Protein AF-A0A6M0STA3-F1 (afdb_monomer_lite)

Secondary structure (DSSP, 8-state):
-PPPP--TT-GGGGG--S--SEEEEEE--SBS--EEEEEEETTEEEBTTB-EETTEEEEE--S-BSSTT--EEEEE---TT-EEEEEEEESS----SSPEEEEEEEE-TTS-EEEEEEEEEPPPS-TTEEEEEEEEETTT--EEE----EEE-

Radius of gyration: 14.34 Å; chains: 1; bounding box: 33×35×40 Å

pLDDT: mean 85.61, std 14.3, range [44.31, 97.94]

Foldseek 3Di:
DDFAFPDVPPVRLVVQPADAQKKKKKWAAADQWFKWKWKDWPPDIDTPVRQDDDQKGFRFGDNHPNDRGGITMIGGDDPAPIKIWIKMFRQQLDDGPFFMKMWMWGQDPVRDIDTPDIDGHDYGSPRQWIWTAWIANSVPRDIGGDPGPTDRD

Structure (mmCIF, N/CA/C/O backbone):
data_AF-A0A6M0STA3-F1
#
_entry.id   AF-A0A6M0STA3-F1
#
loop_
_atom_site.group_PDB
_atom_site.id
_atom_site.type_symbol
_atom_site.label_atom_id
_atom_site.label_alt_id
_atom_site.label_comp_id
_atom_site.label_asym_id
_atom_site.label_entity_id
_atom_site.label_seq_id
_atom_site.pdbx_PDB_ins_code
_atom_site.Cartn_x
_atom_site.Cartn_y
_atom_site.Cartn_z
_atom_site.occupancy
_atom_site.B_iso_or_equiv
_atom_site.auth_seq_id
_atom_site.auth_comp_id
_atom_site.auth_asym_id
_atom_site.auth_atom_id
_atom_site.pdbx_PDB_model_num
ATOM 1 N N . PRO A 1 1 ? -0.100 18.932 -2.223 1.00 50.59 1 PRO A N 1
ATOM 2 C CA . PRO A 1 1 ? 0.768 19.056 -1.025 1.00 50.59 1 PRO A CA 1
ATOM 3 C C . PRO A 1 1 ? 2.156 18.528 -1.378 1.00 50.59 1 PRO A C 1
ATOM 5 O O . PRO A 1 1 ? 2.206 17.575 -2.146 1.00 50.59 1 PRO A O 1
ATOM 8 N N . GLN A 1 2 ? 3.239 19.140 -0.894 1.00 44.31 2 GLN A N 1
ATOM 9 C CA . GLN A 1 2 ? 4.580 18.587 -1.111 1.00 44.31 2 GLN A CA 1
ATOM 10 C C . GLN A 1 2 ? 4.695 17.232 -0.384 1.00 44.31 2 GLN A C 1
ATOM 12 O O . GLN A 1 2 ? 4.128 17.121 0.706 1.00 44.31 2 GLN A O 1
ATOM 17 N N . PRO A 1 3 ? 5.339 16.213 -0.976 1.00 49.06 3 PRO A N 1
ATOM 18 C CA . PRO A 1 3 ? 5.607 14.959 -0.295 1.00 49.06 3 PRO A CA 1
ATOM 19 C C . PRO A 1 3 ? 6.424 15.155 0.986 1.00 49.06 3 PRO A C 1
ATOM 21 O O . PRO A 1 3 ? 7.334 15.989 1.017 1.00 49.06 3 PRO A O 1
ATOM 24 N N . PRO A 1 4 ? 6.141 14.364 2.021 1.00 50.78 4 PRO A N 1
ATOM 25 C CA . PRO A 1 4 ? 7.087 14.097 3.098 1.00 50.78 4 PRO A CA 1
ATOM 26 C C . PRO A 1 4 ? 8.304 13.344 2.559 1.00 50.78 4 PRO A C 1
ATOM 28 O O . PRO A 1 4 ? 8.100 12.356 1.860 1.00 50.78 4 PRO A O 1
ATOM 31 N N . PRO A 1 5 ? 9.542 13.707 2.931 1.00 53.38 5 PRO A N 1
ATOM 32 C CA . PRO A 1 5 ? 10.673 12.852 2.634 1.00 53.38 5 PRO A CA 1
ATOM 33 C C . PRO A 1 5 ? 10.524 11.496 3.346 1.00 53.38 5 PRO A C 1
ATOM 35 O O . PRO A 1 5 ? 10.117 11.448 4.510 1.00 53.38 5 PRO A O 1
ATOM 38 N N . VAL A 1 6 ? 10.883 10.396 2.679 1.00 53.25 6 VAL A N 1
ATOM 39 C CA . VAL A 1 6 ? 11.036 9.079 3.321 1.00 53.25 6 VAL A CA 1
ATOM 40 C C . VAL A 1 6 ? 12.319 9.123 4.146 1.00 53.25 6 VAL A C 1
ATOM 42 O O . VAL A 1 6 ? 13.380 8.697 3.699 1.00 53.25 6 VAL A O 1
ATOM 45 N N . SER A 1 7 ? 12.244 9.713 5.337 1.00 49.94 7 SER A N 1
ATOM 46 C CA . SER A 1 7 ? 13.127 9.294 6.418 1.00 49.94 7 SER A CA 1
ATOM 47 C C . SER A 1 7 ? 12.516 8.059 7.080 1.00 49.94 7 SER A C 1
ATOM 49 O O . SER A 1 7 ? 11.300 7.839 7.018 1.00 49.94 7 SER A O 1
ATOM 51 N N . ASP A 1 8 ? 13.353 7.265 7.743 1.00 52.53 8 ASP A N 1
ATOM 52 C CA . ASP A 1 8 ? 12.929 6.143 8.591 1.00 52.53 8 ASP A CA 1
ATOM 53 C C . ASP A 1 8 ? 11.969 6.573 9.725 1.00 52.53 8 ASP A C 1
ATOM 55 O O . ASP A 1 8 ? 11.431 5.729 10.439 1.00 52.53 8 ASP A O 1
ATOM 59 N N . ASP A 1 9 ? 11.709 7.877 9.866 1.00 52.94 9 ASP A N 1
ATOM 60 C CA . ASP A 1 9 ? 10.962 8.484 10.964 1.00 52.94 9 ASP A CA 1
ATOM 61 C C . ASP A 1 9 ? 9.481 8.696 10.659 1.00 52.94 9 ASP A C 1
ATOM 63 O O . ASP A 1 9 ? 8.798 9.384 11.419 1.00 52.94 9 ASP A O 1
ATOM 67 N N . GLU A 1 10 ? 8.949 8.099 9.582 1.00 64.31 10 GLU A N 1
ATOM 68 C CA . GLU A 1 10 ? 7.492 7.934 9.466 1.00 64.31 10 GLU A CA 1
ATOM 69 C C . GLU A 1 10 ? 6.757 9.308 9.289 1.00 64.31 10 GLU A C 1
ATOM 71 O O . GLU A 1 10 ? 5.532 9.408 9.295 1.00 64.31 10 GLU A O 1
ATOM 76 N N . TYR A 1 11 ? 7.513 10.387 9.022 1.00 66.75 11 TYR A N 1
ATOM 77 C CA . TYR A 1 11 ? 7.080 11.797 8.936 1.00 66.75 11 TYR A CA 1
ATOM 78 C C . TYR A 1 11 ? 5.880 12.046 8.007 1.00 66.75 11 TYR A C 1
ATOM 80 O O . TYR A 1 11 ? 5.107 12.989 8.180 1.00 66.75 11 TYR A O 1
ATOM 88 N N . TRP A 1 12 ? 5.685 11.165 7.029 1.00 71.50 12 TRP A N 1
ATOM 89 C CA . TRP A 1 12 ? 4.581 11.229 6.084 1.00 71.50 12 TRP A CA 1
ATOM 90 C C . TRP A 1 12 ? 3.192 11.130 6.702 1.00 71.50 12 TRP A C 1
ATOM 92 O O . TRP A 1 12 ? 2.222 11.622 6.125 1.00 71.50 12 TRP A O 1
ATOM 102 N N . MET A 1 13 ? 3.081 10.554 7.891 1.00 74.19 13 MET A N 1
ATOM 103 C CA . MET A 1 13 ? 1.797 10.358 8.554 1.00 74.19 13 MET A CA 1
ATOM 104 C C . MET A 1 13 ? 1.157 11.638 9.047 1.00 74.19 13 MET A C 1
ATOM 106 O O . MET A 1 13 ? -0.050 11.809 8.884 1.00 74.19 13 MET A O 1
ATOM 110 N N . ASP A 1 14 ? 1.958 12.546 9.604 1.00 75.06 14 ASP A N 1
ATOM 111 C CA . ASP A 1 14 ? 1.480 13.856 10.052 1.00 75.06 14 ASP A CA 1
ATOM 112 C C . ASP A 1 14 ? 0.989 14.697 8.862 1.00 75.06 14 ASP A C 1
ATOM 114 O O . ASP A 1 14 ? 0.250 15.670 9.020 1.00 75.06 14 ASP A O 1
ATOM 118 N N . MET A 1 15 ? 1.368 14.295 7.645 1.00 78.00 15 MET A N 1
ATOM 119 C CA . MET A 1 15 ? 0.948 14.924 6.402 1.00 78.00 15 MET A CA 1
ATOM 120 C C . MET A 1 15 ? -0.314 14.295 5.792 1.00 78.00 15 MET A C 1
ATOM 122 O O . MET A 1 15 ? -0.907 14.919 4.904 1.00 78.00 15 MET A O 1
ATOM 126 N N . ILE A 1 16 ? -0.763 13.113 6.250 1.00 85.69 16 ILE A N 1
ATOM 127 C CA . ILE A 1 16 ? -2.031 12.514 5.802 1.00 85.69 16 ILE A CA 1
ATOM 128 C C . ILE A 1 16 ? -3.175 13.337 6.389 1.00 85.69 16 ILE A C 1
ATOM 130 O O . ILE A 1 16 ? -3.476 13.272 7.579 1.00 85.69 16 ILE A O 1
ATOM 134 N N . LYS A 1 17 ? -3.837 14.120 5.534 1.00 87.56 17 LYS A N 1
ATOM 135 C CA . LYS A 1 17 ? -4.959 14.978 5.943 1.00 87.56 17 LYS A CA 1
ATOM 136 C C . LYS A 1 17 ? -6.288 14.236 6.025 1.00 87.56 17 LYS A C 1
ATOM 138 O O . LYS A 1 17 ? -7.187 14.694 6.727 1.00 87.56 17 LYS A O 1
ATOM 143 N N . ASN A 1 18 ? -6.434 13.147 5.273 1.00 91.31 18 ASN A N 1
ATOM 144 C CA . ASN A 1 18 ? -7.657 12.358 5.289 1.00 91.31 18 ASN A CA 1
ATOM 145 C C . ASN A 1 18 ? -7.719 11.497 6.562 1.00 91.31 18 ASN A C 1
ATOM 147 O O . ASN A 1 18 ? -6.678 11.031 7.031 1.00 91.31 18 ASN A O 1
ATOM 151 N N . PRO A 1 19 ? -8.915 11.268 7.131 1.00 90.88 19 PRO A N 1
ATOM 152 C CA . PRO A 1 19 ? -9.098 10.305 8.212 1.00 90.88 19 PRO A CA 1
ATOM 153 C C . PRO A 1 19 ? -8.575 8.923 7.818 1.00 90.88 19 PRO A C 1
ATOM 155 O O . PRO A 1 19 ? -8.617 8.557 6.638 1.00 90.88 19 PRO A O 1
ATOM 158 N N . TRP A 1 20 ? -8.067 8.176 8.800 1.00 92.81 20 TRP A N 1
ATOM 159 C CA . TRP A 1 20 ? -7.610 6.810 8.582 1.00 92.81 20 TRP A CA 1
ATOM 160 C C . TRP A 1 20 ? -7.440 6.015 9.877 1.00 92.81 20 TRP A C 1
ATOM 162 O O . TRP A 1 20 ? -6.894 6.524 10.861 1.00 92.81 20 TRP A O 1
ATOM 172 N N . ASP A 1 21 ? -7.821 4.742 9.802 1.00 90.81 21 ASP A N 1
ATOM 173 C CA . ASP A 1 21 ? -7.503 3.683 10.766 1.00 90.81 21 ASP A CA 1
ATOM 174 C C . ASP A 1 21 ? -6.432 2.733 10.214 1.00 90.81 21 ASP A C 1
ATOM 176 O O . ASP A 1 21 ? -5.624 2.183 10.965 1.00 90.81 21 ASP A O 1
ATOM 180 N N . LEU A 1 22 ? -6.402 2.579 8.886 1.00 94.75 22 LEU A N 1
ATOM 181 C CA . LEU A 1 22 ? -5.456 1.769 8.127 1.00 94.75 22 LEU A CA 1
ATOM 182 C C . LEU A 1 22 ? -4.816 2.622 7.027 1.00 94.75 22 LEU A C 1
ATOM 184 O O . LEU A 1 22 ? -5.490 3.421 6.377 1.00 94.75 22 LEU A O 1
ATOM 188 N N . THR A 1 23 ? -3.524 2.441 6.784 1.00 95.25 23 THR A N 1
ATOM 189 C CA . THR A 1 23 ? -2.842 3.055 5.645 1.00 95.25 23 THR A CA 1
ATOM 190 C C . THR A 1 23 ? -1.846 2.090 5.019 1.00 95.25 23 THR A C 1
ATOM 192 O O . THR A 1 23 ? -1.246 1.252 5.699 1.00 95.25 23 THR A O 1
ATOM 195 N N . VAL A 1 24 ? -1.694 2.202 3.707 1.00 95.62 24 VAL A N 1
ATOM 196 C CA . VAL A 1 24 ? -0.787 1.407 2.887 1.00 95.62 24 VAL A CA 1
ATOM 197 C C . VAL A 1 24 ? 0.148 2.361 2.175 1.00 95.62 24 VAL A C 1
ATOM 199 O O . VAL A 1 24 ? -0.302 3.284 1.503 1.00 95.62 24 VAL A O 1
ATOM 202 N N . VAL A 1 25 ? 1.441 2.124 2.343 1.00 93.38 25 VAL A N 1
ATOM 203 C CA . VAL A 1 25 ? 2.525 2.942 1.810 1.00 93.38 25 VAL A CA 1
ATOM 204 C C . VAL A 1 25 ? 3.294 2.110 0.806 1.00 93.38 25 VAL A C 1
ATOM 206 O O . VAL A 1 25 ? 3.748 1.011 1.127 1.00 93.38 25 VAL A O 1
ATOM 209 N N . VAL A 1 26 ? 3.444 2.642 -0.397 1.00 92.62 26 VAL A N 1
ATOM 210 C CA . VAL A 1 26 ? 4.172 2.022 -1.497 1.00 92.62 26 VAL A CA 1
ATOM 211 C C . VAL A 1 26 ? 5.360 2.893 -1.848 1.00 92.62 26 VAL A C 1
ATOM 213 O O . VAL A 1 26 ? 5.216 4.100 -2.022 1.00 92.62 26 VAL A O 1
ATOM 216 N N . ASN A 1 27 ? 6.534 2.278 -1.947 1.00 90.94 27 ASN A N 1
ATOM 217 C CA . ASN A 1 27 ? 7.748 2.965 -2.362 1.00 90.94 27 ASN A CA 1
ATOM 218 C C . ASN A 1 27 ? 8.596 2.066 -3.266 1.00 90.94 27 ASN A C 1
ATOM 220 O O . ASN A 1 27 ? 8.589 0.843 -3.113 1.00 90.94 27 ASN A O 1
ATOM 224 N N . TRP A 1 28 ? 9.331 2.663 -4.196 1.00 90.06 28 TRP A N 1
ATOM 225 C CA . TRP A 1 28 ? 10.187 1.952 -5.145 1.00 90.06 28 TRP A CA 1
ATOM 226 C C . TRP A 1 28 ? 11.475 2.732 -5.405 1.00 90.06 28 TRP A C 1
ATOM 228 O O . TRP A 1 28 ? 11.676 3.805 -4.839 1.00 90.06 28 TRP A O 1
ATOM 238 N N . GLU A 1 29 ? 12.384 2.137 -6.179 1.00 86.50 29 GLU A N 1
ATOM 239 C CA . GLU A 1 29 ? 13.654 2.769 -6.533 1.00 86.50 29 GLU A CA 1
ATOM 240 C C . GLU A 1 29 ? 13.453 4.000 -7.431 1.00 86.50 29 GLU A C 1
ATOM 242 O O . GLU A 1 29 ? 12.504 4.078 -8.216 1.00 86.50 29 GLU A O 1
ATOM 247 N N . THR A 1 30 ? 14.406 4.929 -7.374 1.00 86.38 30 THR A N 1
ATOM 248 C CA . THR A 1 30 ? 14.424 6.095 -8.249 1.00 86.38 30 THR A CA 1
ATOM 249 C C . THR A 1 30 ? 14.559 5.682 -9.702 1.00 86.38 30 THR A C 1
ATOM 251 O O . THR A 1 30 ? 15.360 4.822 -10.071 1.00 86.38 30 THR A O 1
ATOM 254 N N . GLY A 1 31 ? 13.819 6.354 -10.573 1.00 84.56 31 GLY A N 1
ATOM 255 C CA . GLY A 1 31 ? 13.892 6.073 -11.994 1.00 84.56 31 GLY A CA 1
ATOM 256 C C . GLY A 1 31 ? 12.662 6.540 -12.740 1.00 84.56 31 GLY A C 1
ATOM 257 O O . GLY A 1 31 ? 11.863 7.341 -12.260 1.00 84.56 31 GLY A O 1
ATOM 258 N N . SER A 1 32 ? 12.513 6.027 -13.958 1.00 85.38 32 SER A N 1
ATOM 259 C CA . SER A 1 32 ? 11.377 6.370 -14.806 1.00 85.38 32 SER A CA 1
ATOM 260 C C . SER A 1 32 ? 10.140 5.519 -14.535 1.00 85.38 32 SER A C 1
ATOM 262 O O . SER A 1 32 ? 9.154 5.716 -15.230 1.00 85.38 32 SER A O 1
ATOM 264 N N . ALA A 1 33 ? 10.187 4.544 -13.623 1.00 89.06 33 ALA A N 1
ATOM 265 C CA . ALA A 1 33 ? 9.044 3.686 -13.327 1.00 89.06 33 ALA A CA 1
ATOM 266 C C . ALA A 1 33 ? 7.932 4.461 -12.606 1.00 89.06 33 ALA A C 1
ATOM 268 O O . ALA A 1 33 ? 8.202 5.247 -11.696 1.00 89.06 33 ALA A O 1
ATOM 269 N N . ASP A 1 34 ? 6.700 4.200 -13.031 1.00 90.25 34 ASP A N 1
ATOM 270 C CA . ASP A 1 34 ? 5.465 4.760 -12.485 1.00 90.25 34 ASP A CA 1
ATOM 271 C C . ASP A 1 34 ? 4.662 3.610 -11.870 1.00 90.25 34 ASP A C 1
ATOM 273 O O . ASP A 1 34 ? 4.169 2.740 -12.597 1.00 90.25 34 ASP A O 1
ATOM 277 N N . VAL A 1 35 ? 4.651 3.517 -10.539 1.00 91.69 35 VAL A N 1
ATOM 278 C CA . VAL A 1 35 ? 4.021 2.408 -9.815 1.00 91.69 35 VAL A CA 1
ATOM 279 C C . VAL A 1 35 ? 2.741 2.897 -9.158 1.00 91.69 35 VAL A C 1
ATOM 281 O O . VAL A 1 35 ? 2.795 3.586 -8.148 1.00 91.69 35 VAL A O 1
ATOM 284 N N . ASP A 1 36 ? 1.607 2.432 -9.678 1.00 92.81 36 ASP A N 1
ATOM 285 C CA . ASP A 1 36 ? 0.287 2.761 -9.151 1.00 92.81 36 ASP A CA 1
ATOM 286 C C . ASP A 1 36 ? -0.107 1.827 -7.998 1.00 92.81 36 ASP A C 1
ATOM 288 O O . ASP A 1 36 ? -0.119 0.590 -8.136 1.00 92.81 36 ASP A O 1
ATOM 292 N N . LEU A 1 37 ? -0.566 2.421 -6.897 1.00 95.62 37 LEU A N 1
ATOM 293 C CA . LEU A 1 37 ? -1.277 1.758 -5.809 1.00 95.62 37 LEU A CA 1
ATOM 294 C C . LEU A 1 37 ? -2.794 1.745 -6.054 1.00 95.62 37 LEU A C 1
ATOM 296 O O . LEU A 1 37 ? -3.462 2.777 -6.148 1.00 95.62 37 LEU A O 1
ATOM 300 N N . HIS A 1 38 ? -3.369 0.542 -6.079 1.00 96.56 38 HIS A N 1
ATOM 301 C CA . HIS A 1 38 ? -4.807 0.323 -6.196 1.00 96.56 38 HIS A CA 1
ATOM 302 C C . HIS A 1 38 ? -5.377 -0.278 -4.908 1.00 96.56 38 HIS A C 1
ATOM 304 O O . HIS A 1 38 ? -4.854 -1.267 -4.388 1.00 96.56 38 HIS A O 1
ATOM 310 N N . GLY A 1 39 ? -6.501 0.271 -4.444 1.00 97.38 39 GLY A N 1
ATOM 311 C CA . GLY A 1 39 ? -7.277 -0.280 -3.331 1.00 97.38 39 GLY A CA 1
ATOM 312 C C . GLY A 1 39 ? -8.700 -0.627 -3.746 1.00 97.38 39 GLY A C 1
ATOM 313 O O . GLY A 1 39 ? -9.361 0.173 -4.413 1.00 97.38 39 GLY A O 1
ATOM 314 N N . PHE A 1 40 ? -9.176 -1.803 -3.338 1.00 97.44 40 PHE A N 1
ATOM 315 C CA . PHE A 1 40 ? -10.531 -2.275 -3.616 1.00 97.44 40 PHE A CA 1
ATOM 316 C C . PHE A 1 40 ? -11.264 -2.666 -2.333 1.00 97.44 40 PHE A C 1
ATOM 318 O O . PHE A 1 40 ? -10.726 -3.384 -1.497 1.00 97.44 40 PHE A O 1
ATOM 325 N N . ILE A 1 41 ? -12.519 -2.237 -2.200 1.00 97.19 41 ILE A N 1
ATOM 326 C CA . ILE A 1 41 ? -13.458 -2.719 -1.177 1.00 97.19 41 ILE A CA 1
ATOM 327 C C . ILE A 1 41 ? -14.781 -3.034 -1.881 1.00 97.19 41 ILE A C 1
ATOM 329 O O . ILE A 1 41 ? -15.566 -2.126 -2.189 1.00 97.19 41 ILE A O 1
ATOM 333 N N . GLY A 1 42 ? -15.040 -4.319 -2.142 1.00 93.75 42 GLY A N 1
ATOM 334 C CA . GLY A 1 42 ? -16.128 -4.741 -3.034 1.00 93.75 42 GLY A CA 1
ATOM 335 C C . GLY A 1 42 ? -15.983 -4.080 -4.411 1.00 93.75 42 GLY A C 1
ATOM 336 O O . GLY A 1 42 ? -14.887 -4.035 -4.956 1.00 93.75 42 GLY A O 1
ATOM 337 N N . ASP A 1 43 ? -17.058 -3.478 -4.924 1.00 93.56 43 ASP A N 1
ATOM 338 C CA . ASP A 1 43 ? -17.048 -2.774 -6.223 1.00 93.56 43 ASP A CA 1
ATOM 339 C C . ASP A 1 43 ? -16.406 -1.373 -6.178 1.00 93.56 43 ASP A C 1
ATOM 341 O O . ASP A 1 43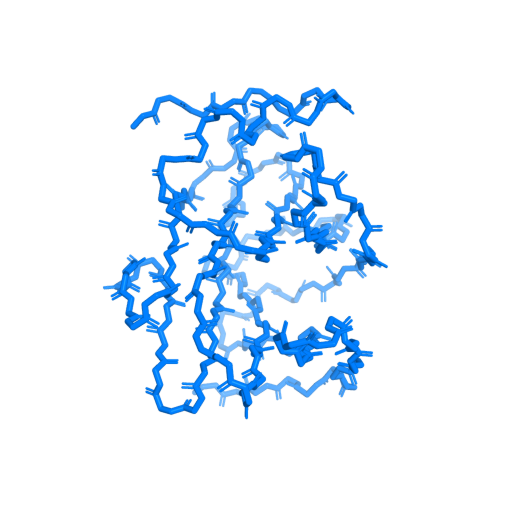 ? -16.384 -0.653 -7.176 1.00 93.56 43 ASP A O 1
ATOM 345 N N . ASN A 1 44 ? -15.933 -0.926 -5.012 1.00 95.81 44 ASN A N 1
ATOM 346 C CA . ASN A 1 44 ? -15.321 0.394 -4.875 1.00 95.81 44 ASN A CA 1
ATOM 347 C C . ASN A 1 44 ? -13.831 0.281 -5.146 1.00 95.81 44 ASN A C 1
ATOM 349 O O . ASN A 1 44 ? -13.157 -0.529 -4.516 1.00 95.81 44 ASN A O 1
ATOM 353 N N . HIS A 1 45 ? -13.327 1.136 -6.027 1.00 96.31 45 HIS A N 1
ATOM 354 C CA . HIS A 1 45 ? -11.937 1.138 -6.456 1.00 96.31 45 HIS A CA 1
ATOM 355 C C . HIS A 1 45 ? -11.341 2.536 -6.307 1.00 96.31 45 HIS A C 1
ATOM 357 O O . HIS A 1 45 ? -11.945 3.515 -6.751 1.00 96.31 45 HIS A O 1
ATOM 363 N N . VAL A 1 46 ? -10.164 2.618 -5.689 1.00 96.38 46 VAL A N 1
ATOM 364 C CA . VAL A 1 46 ? -9.319 3.812 -5.656 1.00 96.38 46 VAL A CA 1
ATOM 365 C C . VAL A 1 46 ? -8.034 3.577 -6.453 1.00 96.38 46 VAL A C 1
ATOM 367 O O . VAL A 1 46 ? -7.409 2.524 -6.337 1.00 96.38 46 VAL A O 1
ATOM 370 N N . SER A 1 47 ? -7.671 4.558 -7.282 1.00 94.12 47 SER A N 1
ATOM 371 C CA . SER A 1 47 ? -6.441 4.624 -8.095 1.00 94.12 47 SER A CA 1
ATOM 372 C C . SER A 1 47 ? -6.134 6.076 -8.474 1.00 94.12 47 SER A C 1
ATOM 374 O O . SER A 1 47 ? -6.915 6.971 -8.137 1.00 94.12 47 SER A O 1
ATOM 376 N N . PHE A 1 48 ? -5.069 6.317 -9.247 1.00 89.94 48 PHE A N 1
ATOM 377 C CA . PHE A 1 48 ? -4.748 7.637 -9.808 1.00 89.94 48 PHE A CA 1
ATOM 378 C C . PHE A 1 48 ? -5.958 8.306 -10.500 1.00 89.94 48 PHE A C 1
ATOM 380 O O . PHE A 1 48 ? -6.179 9.512 -10.369 1.00 89.94 48 PHE A O 1
ATOM 387 N N . SER A 1 49 ? -6.790 7.511 -11.190 1.00 89.19 49 SER A N 1
ATOM 388 C CA . SER A 1 49 ? -7.968 7.980 -11.938 1.00 89.19 49 SER A CA 1
ATOM 389 C C . SER A 1 49 ? -9.206 8.232 -11.068 1.00 89.19 49 SER A C 1
ATOM 391 O O . SER A 1 49 ? -10.086 9.001 -11.452 1.00 89.19 49 SER A O 1
ATOM 393 N N . ASN A 1 50 ? -9.269 7.618 -9.884 1.00 93.94 50 ASN A N 1
ATOM 394 C CA . ASN A 1 50 ? -10.341 7.798 -8.911 1.00 93.94 50 ASN A CA 1
ATOM 395 C C . ASN A 1 50 ? -9.758 7.817 -7.496 1.00 93.94 50 ASN A C 1
ATOM 397 O O . ASN A 1 50 ? -9.682 6.789 -6.826 1.00 93.94 50 ASN A O 1
ATOM 401 N N . LYS A 1 51 ? -9.317 8.991 -7.043 1.00 94.12 51 LYS A N 1
ATOM 402 C CA . LYS A 1 51 ? -8.508 9.110 -5.819 1.00 94.12 51 LYS A CA 1
ATOM 403 C C . LYS A 1 51 ? -9.303 8.974 -4.521 1.00 94.12 51 LYS A C 1
ATOM 405 O O . LYS A 1 51 ? -8.700 8.855 -3.461 1.00 94.12 51 LYS A O 1
ATOM 410 N N . VAL A 1 52 ? -10.635 9.013 -4.569 1.00 95.94 52 VAL A N 1
ATOM 411 C CA . VAL A 1 52 ? -11.483 8.955 -3.371 1.00 95.94 52 VAL A CA 1
ATOM 412 C C . VAL A 1 52 ? -12.704 8.087 -3.632 1.00 95.94 52 VAL A C 1
ATOM 414 O O . VAL A 1 52 ? -13.445 8.319 -4.584 1.00 95.94 52 VAL A O 1
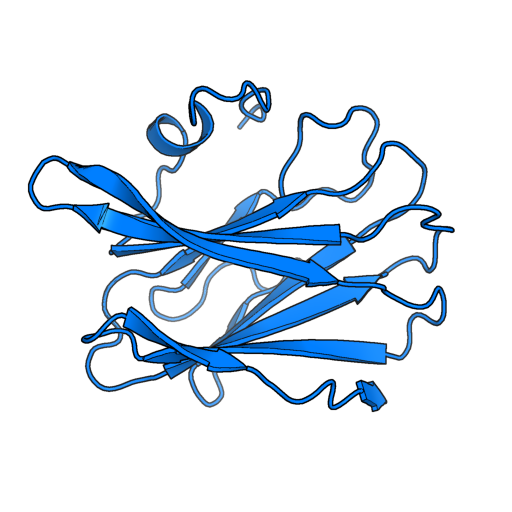ATOM 417 N N . SER A 1 53 ? -12.960 7.114 -2.758 1.00 95.75 53 SER A N 1
ATOM 418 C CA . SER A 1 53 ? -14.191 6.324 -2.809 1.00 95.75 53 SER A CA 1
ATOM 419 C C . SER A 1 53 ? -14.525 5.718 -1.453 1.00 95.75 53 SER A C 1
ATOM 421 O O . SER A 1 53 ? -13.735 4.962 -0.899 1.00 95.75 53 SER A O 1
ATOM 423 N N . LYS A 1 54 ? -15.714 6.039 -0.924 1.00 92.31 54 LYS A N 1
ATOM 424 C CA . LYS A 1 54 ? -16.303 5.454 0.298 1.00 92.31 54 LYS A CA 1
ATOM 425 C C . LYS A 1 54 ? -15.299 5.247 1.443 1.00 92.31 54 LYS A C 1
ATOM 427 O O . LYS A 1 54 ? -15.127 4.124 1.894 1.00 92.31 54 LYS A O 1
ATOM 432 N N . GLY A 1 55 ? -14.643 6.307 1.910 1.00 94.19 55 GLY A N 1
ATOM 433 C CA . GLY A 1 55 ? -13.697 6.222 3.032 1.00 94.19 55 GLY A CA 1
ATOM 434 C C . GLY A 1 55 ? -12.313 5.672 2.667 1.00 94.19 55 GLY A C 1
ATOM 435 O O . GLY A 1 55 ? -11.486 5.514 3.552 1.00 94.19 55 GLY A O 1
ATOM 436 N N . MET A 1 56 ? -12.041 5.401 1.388 1.00 97.19 56 MET A N 1
ATOM 437 C CA . MET A 1 56 ? -10.693 5.174 0.860 1.00 97.19 56 MET A CA 1
ATOM 438 C C . MET A 1 56 ? -10.180 6.438 0.166 1.00 97.19 56 MET A C 1
ATOM 440 O O . MET A 1 56 ? -10.925 7.077 -0.587 1.00 97.19 56 MET A O 1
ATOM 444 N N . TYR A 1 57 ? -8.903 6.754 0.374 1.00 96.38 57 TYR A N 1
ATOM 445 C CA . TYR A 1 57 ? -8.256 7.960 -0.136 1.00 96.38 57 TYR A CA 1
ATOM 446 C C . TYR A 1 57 ? -6.845 7.645 -0.640 1.00 96.38 57 TYR A C 1
ATOM 448 O O . TYR A 1 57 ? -5.994 7.229 0.141 1.00 96.38 57 TYR A O 1
ATOM 456 N N . LEU A 1 58 ? -6.568 7.894 -1.919 1.00 94.50 58 LEU A N 1
ATOM 457 C CA . LEU A 1 58 ? -5.206 7.955 -2.448 1.00 94.50 58 LEU A CA 1
ATOM 458 C C . LEU A 1 58 ? -4.656 9.355 -2.170 1.00 94.50 58 LEU A C 1
ATOM 460 O O . LEU A 1 58 ? -5.007 10.327 -2.842 1.00 94.50 58 LEU A O 1
ATOM 464 N N . ASN A 1 59 ? -3.856 9.467 -1.113 1.00 90.50 59 ASN A N 1
ATOM 465 C CA . ASN A 1 59 ? -3.366 10.740 -0.589 1.00 90.50 59 ASN A CA 1
ATOM 466 C C . ASN A 1 59 ? -2.282 11.351 -1.478 1.00 90.50 59 ASN A C 1
ATOM 468 O O . ASN A 1 59 ? -2.244 12.572 -1.650 1.00 90.50 59 ASN A O 1
ATOM 472 N N . TRP A 1 60 ? -1.436 10.497 -2.051 1.00 84.12 60 TRP A N 1
ATOM 473 C CA . TRP A 1 60 ? -0.401 10.873 -3.003 1.00 84.12 60 TRP A CA 1
ATOM 474 C C . TRP A 1 60 ? -0.255 9.803 -4.080 1.00 84.12 60 TRP A C 1
ATOM 476 O O . TRP A 1 60 ? -0.448 8.621 -3.805 1.00 84.12 60 TRP A O 1
ATOM 486 N N . ASP A 1 61 ? 0.055 10.278 -5.279 1.00 76.12 61 ASP A N 1
ATOM 487 C CA . ASP A 1 61 ? 0.133 9.557 -6.549 1.00 76.12 61 ASP A CA 1
ATOM 488 C C . ASP A 1 61 ? 1.247 10.241 -7.356 1.00 76.12 61 ASP A C 1
ATOM 490 O O . ASP A 1 61 ? 1.214 11.475 -7.498 1.00 76.12 61 ASP A O 1
ATOM 494 N N . TYR A 1 62 ? 2.259 9.480 -7.777 1.00 70.38 62 TYR A N 1
ATOM 495 C CA . TYR A 1 62 ? 3.503 10.015 -8.338 1.00 70.38 62 TYR A CA 1
ATOM 496 C C . TYR A 1 62 ? 3.847 9.387 -9.684 1.00 70.38 62 TYR A C 1
ATOM 498 O O . TYR A 1 62 ? 4.539 8.382 -9.759 1.00 70.38 62 TYR A O 1
ATOM 506 N N . THR A 1 63 ? 3.544 10.130 -10.750 1.00 64.81 63 THR A N 1
ATOM 507 C CA . THR A 1 63 ? 3.837 9.731 -12.140 1.00 64.81 63 THR A CA 1
ATOM 508 C C . THR A 1 63 ? 5.327 9.514 -12.468 1.00 64.81 63 THR A C 1
ATOM 510 O O . THR A 1 63 ? 5.652 8.974 -13.525 1.00 64.81 63 THR A O 1
ATOM 513 N N . GLN A 1 64 ? 6.249 10.014 -11.627 1.00 60.28 64 GLN A N 1
ATOM 514 C CA . GLN A 1 64 ? 7.707 9.870 -11.769 1.00 60.28 64 GLN A CA 1
ATOM 515 C C . GLN A 1 64 ? 8.394 9.937 -10.399 1.00 60.28 64 GLN A C 1
ATOM 517 O O . GLN A 1 64 ? 8.127 10.846 -9.607 1.00 60.28 64 GLN A O 1
ATOM 522 N N . HIS A 1 65 ? 9.335 9.023 -10.154 1.00 68.00 65 HIS A N 1
ATOM 523 C CA . HIS A 1 65 ? 10.085 8.924 -8.900 1.00 68.00 65 HIS A CA 1
ATOM 524 C C . HIS A 1 65 ? 11.495 9.504 -9.071 1.00 68.00 65 HIS A C 1
ATOM 526 O O . HIS A 1 65 ? 12.477 8.798 -9.304 1.00 68.00 65 HIS A O 1
ATOM 532 N N . ASN A 1 66 ? 11.586 10.838 -9.020 1.00 61.81 66 ASN A N 1
ATOM 533 C CA . ASN A 1 66 ? 12.860 11.561 -9.168 1.00 61.81 66 ASN A CA 1
ATOM 534 C C . ASN A 1 66 ? 13.808 11.341 -7.973 1.00 61.81 66 ASN A C 1
ATOM 536 O O . ASN A 1 66 ? 15.023 11.474 -8.114 1.00 61.81 66 ASN A O 1
ATOM 540 N N . ASP A 1 67 ? 13.251 11.004 -6.809 1.00 62.44 67 ASP A N 1
ATOM 541 C CA . ASP A 1 67 ? 13.960 10.556 -5.616 1.00 62.44 67 ASP A CA 1
ATOM 542 C C . ASP A 1 67 ? 13.105 9.540 -4.831 1.00 62.44 67 ASP A C 1
ATOM 544 O O . ASP A 1 67 ? 11.882 9.519 -4.978 1.00 62.44 67 ASP A O 1
ATOM 548 N N . ASN A 1 68 ? 13.745 8.728 -3.975 1.00 60.25 68 ASN A N 1
ATOM 549 C CA . ASN A 1 68 ? 13.114 7.654 -3.183 1.00 60.25 68 ASN A CA 1
ATOM 550 C C . ASN A 1 68 ? 12.179 8.178 -2.077 1.00 60.25 68 ASN A C 1
ATOM 552 O O . ASN A 1 68 ? 11.810 7.437 -1.161 1.00 60.25 68 ASN A O 1
ATOM 556 N N . THR A 1 69 ? 11.850 9.469 -2.100 1.00 66.19 69 THR A N 1
ATOM 557 C CA . THR A 1 69 ? 11.192 10.155 -0.998 1.00 66.19 69 THR A CA 1
ATOM 558 C C . THR A 1 69 ? 9.705 10.416 -1.248 1.00 66.19 69 THR A C 1
ATOM 560 O O . THR A 1 69 ? 9.054 11.033 -0.418 1.00 66.19 69 THR A O 1
ATOM 563 N N . ASN A 1 70 ? 9.138 9.891 -2.340 1.00 72.69 70 ASN A N 1
ATOM 564 C CA . ASN A 1 70 ? 7.768 10.178 -2.782 1.00 72.69 70 ASN A CA 1
ATOM 565 C C . ASN A 1 70 ? 6.868 8.926 -2.751 1.00 72.69 70 ASN A C 1
ATOM 567 O O . ASN A 1 70 ? 6.537 8.389 -3.806 1.00 72.69 70 ASN A O 1
ATOM 571 N N . PRO A 1 71 ? 6.482 8.400 -1.579 1.00 83.56 71 PRO A N 1
ATOM 572 C CA . PRO A 1 71 ? 5.688 7.182 -1.528 1.00 83.56 71 PRO A CA 1
ATOM 573 C C . PRO A 1 71 ? 4.249 7.439 -1.986 1.00 83.56 71 PRO A C 1
ATOM 575 O O . PRO A 1 71 ? 3.661 8.474 -1.657 1.00 83.56 71 PRO A O 1
ATOM 578 N N . GLU A 1 72 ? 3.635 6.466 -2.653 1.00 89.94 72 GLU A N 1
ATOM 579 C CA . GLU A 1 72 ? 2.180 6.457 -2.808 1.00 89.94 72 GLU A CA 1
ATOM 580 C C . GLU A 1 72 ? 1.526 5.949 -1.536 1.00 89.94 72 GLU A C 1
ATOM 582 O O . GLU A 1 72 ? 1.971 4.968 -0.937 1.00 89.94 72 GLU A O 1
ATOM 587 N N . ILE A 1 73 ? 0.469 6.633 -1.096 1.00 92.75 73 ILE A N 1
ATOM 588 C CA . ILE A 1 73 ? -0.173 6.307 0.176 1.00 92.75 73 ILE A CA 1
ATOM 589 C C . ILE A 1 73 ? -1.678 6.266 0.007 1.00 92.75 73 ILE A C 1
ATOM 591 O O . ILE A 1 73 ? -2.319 7.285 -0.265 1.00 92.75 73 ILE A O 1
ATOM 595 N N . LEU A 1 74 ? -2.245 5.095 0.268 1.00 95.50 74 LEU A N 1
ATOM 596 C CA . LEU A 1 74 ? -3.679 4.887 0.355 1.00 95.50 74 LEU A CA 1
ATOM 597 C C . LEU A 1 74 ? -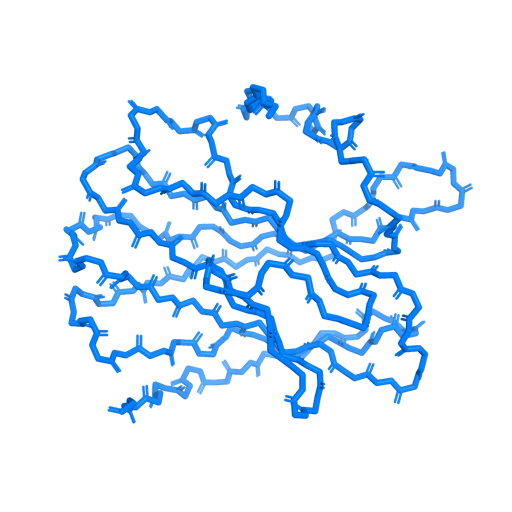4.077 4.769 1.818 1.00 95.50 74 LEU A C 1
ATOM 599 O O . LEU A 1 74 ? -3.580 3.900 2.527 1.00 95.50 74 LEU A O 1
ATOM 603 N N . SER A 1 75 ? -5.007 5.608 2.259 1.00 95.44 75 SER A N 1
ATOM 604 C CA . SER A 1 75 ? -5.555 5.552 3.608 1.00 95.44 75 SER A CA 1
ATOM 605 C C . SER A 1 75 ? -7.028 5.156 3.594 1.00 95.44 75 SER A C 1
ATOM 607 O O . SER A 1 75 ? -7.761 5.483 2.657 1.00 95.44 75 SER A O 1
ATOM 609 N N . VAL A 1 76 ? -7.456 4.428 4.624 1.00 96.25 76 VAL A N 1
ATOM 610 C CA . VAL A 1 76 ? -8.828 3.936 4.777 1.00 96.25 76 VAL A CA 1
ATOM 611 C C . VAL A 1 76 ? -9.356 4.263 6.165 1.00 96.25 76 VAL A C 1
ATOM 613 O O . VAL A 1 76 ? -8.690 4.011 7.169 1.00 96.25 76 VAL A O 1
ATOM 616 N N . ASP A 1 77 ? -10.570 4.798 6.190 1.00 94.31 77 ASP A N 1
ATOM 617 C CA . ASP A 1 77 ? -11.364 5.111 7.374 1.00 94.31 77 ASP A CA 1
ATOM 618 C C . ASP A 1 77 ? -12.751 4.461 7.266 1.00 94.31 77 ASP A C 1
ATOM 620 O O . ASP A 1 77 ? -13.350 4.393 6.180 1.00 94.31 77 ASP A O 1
ATOM 624 N N . GLY A 1 78 ? -13.267 3.959 8.389 1.00 90.94 78 GLY A N 1
ATOM 625 C CA . GLY A 1 78 ? -14.535 3.232 8.428 1.00 90.94 78 GLY A CA 1
ATOM 626 C C . GLY A 1 78 ? -14.490 1.918 7.639 1.00 90.94 78 GLY A C 1
ATOM 627 O O . GLY A 1 78 ? -13.507 1.198 7.681 1.00 90.94 78 GLY A O 1
ATOM 628 N N . ASN A 1 79 ? -15.562 1.582 6.908 1.00 92.56 79 ASN A N 1
ATOM 629 C CA . ASN A 1 79 ? -15.715 0.296 6.192 1.00 92.56 79 ASN A CA 1
ATOM 630 C C . ASN A 1 79 ? -15.652 -0.962 7.079 1.00 92.56 79 ASN A C 1
ATOM 632 O O . ASN A 1 79 ? -15.236 -2.025 6.621 1.00 92.56 79 ASN A O 1
ATOM 636 N N . HIS A 1 80 ? -16.155 -0.857 8.308 1.00 92.50 80 HIS A N 1
ATOM 637 C CA . HIS A 1 80 ? -16.297 -1.989 9.223 1.00 92.50 80 HIS A CA 1
ATOM 638 C C . HIS A 1 80 ? -16.976 -3.204 8.574 1.00 92.50 80 HIS A C 1
ATOM 640 O O . HIS A 1 80 ? -17.906 -3.067 7.770 1.00 92.50 80 HIS A O 1
ATOM 646 N N . GLY A 1 81 ? -16.501 -4.394 8.932 1.00 93.81 81 GLY A N 1
ATOM 647 C CA . GLY A 1 81 ? -16.956 -5.679 8.409 1.00 93.81 81 GLY A CA 1
ATOM 648 C C . GLY A 1 81 ? -16.564 -5.968 6.958 1.00 93.81 81 GLY A C 1
ATOM 649 O O . GLY A 1 81 ? -17.153 -6.863 6.352 1.00 93.81 81 GLY A O 1
ATOM 650 N N . LYS A 1 82 ? -15.629 -5.209 6.370 1.00 96.62 82 LYS A N 1
ATOM 651 C CA . LYS A 1 82 ? -15.152 -5.416 4.996 1.00 96.62 82 LYS A CA 1
ATOM 652 C C . LYS A 1 82 ? -13.644 -5.641 4.936 1.00 96.62 82 LYS A C 1
ATOM 654 O O . LYS A 1 82 ? -12.907 -5.285 5.856 1.00 96.62 82 LYS A O 1
ATOM 659 N N . SER A 1 83 ? -13.202 -6.138 3.785 1.00 97.31 83 SER A N 1
ATOM 660 C CA . SER A 1 83 ? -11.794 -6.348 3.462 1.00 97.31 83 SER A CA 1
ATOM 661 C C . SER A 1 83 ? -11.326 -5.340 2.411 1.00 97.31 83 SER A C 1
ATOM 663 O O . SER A 1 83 ? -12.001 -5.130 1.400 1.00 97.31 83 SER A O 1
ATOM 665 N N . LEU A 1 84 ? -10.159 -4.741 2.642 1.00 97.81 84 LEU A N 1
ATOM 666 C CA . LEU A 1 84 ? -9.417 -3.957 1.659 1.00 97.81 84 LEU A CA 1
ATOM 667 C C . LEU A 1 84 ? -8.483 -4.879 0.881 1.00 97.81 84 LEU A C 1
ATOM 669 O O . LEU A 1 84 ? -7.627 -5.532 1.469 1.00 97.81 84 LEU A O 1
ATOM 673 N N . GLU A 1 85 ? -8.608 -4.904 -0.436 1.00 97.50 85 GLU A N 1
ATOM 674 C CA . GLU A 1 85 ? -7.680 -5.589 -1.325 1.00 97.50 85 GLU A CA 1
ATOM 675 C C . GLU A 1 85 ? -6.686 -4.596 -1.930 1.00 97.50 85 GLU A C 1
ATOM 677 O O . GLU A 1 85 ? -7.079 -3.583 -2.511 1.00 97.50 85 GLU A O 1
ATOM 682 N N . ILE A 1 86 ? -5.396 -4.908 -1.803 1.00 97.56 86 ILE A N 1
ATOM 683 C CA . ILE A 1 86 ? -4.293 -4.096 -2.315 1.00 97.56 86 ILE A CA 1
ATOM 684 C C . ILE A 1 86 ? -3.710 -4.742 -3.557 1.00 97.56 86 ILE A C 1
ATOM 686 O O . ILE A 1 86 ? -3.310 -5.914 -3.549 1.00 97.56 86 ILE A O 1
ATOM 690 N N . ARG A 1 87 ? -3.613 -3.940 -4.617 1.00 95.69 87 ARG A N 1
ATOM 691 C CA . ARG A 1 87 ? -2.955 -4.325 -5.859 1.00 95.69 87 ARG A CA 1
ATOM 692 C C . ARG A 1 87 ? -1.985 -3.252 -6.335 1.00 95.69 87 ARG A C 1
ATOM 694 O O . ARG A 1 87 ? -2.178 -2.075 -6.047 1.00 95.69 87 ARG A O 1
ATOM 701 N N . LEU A 1 88 ? -0.978 -3.672 -7.091 1.00 94.62 88 LEU A N 1
ATOM 702 C CA . LEU A 1 88 ? 0.014 -2.788 -7.700 1.00 94.62 88 LEU A CA 1
ATOM 703 C C . LEU A 1 88 ? 0.051 -2.940 -9.212 1.00 94.62 88 LEU A C 1
ATOM 705 O O . LEU A 1 88 ? -0.167 -4.036 -9.741 1.00 94.62 88 LEU A O 1
ATOM 709 N N . ARG A 1 89 ? 0.417 -1.862 -9.897 1.00 92.19 89 ARG A N 1
ATOM 710 C CA . ARG A 1 89 ? 0.686 -1.869 -11.333 1.00 92.19 89 ARG A CA 1
ATOM 711 C C . ARG A 1 89 ? 1.929 -1.045 -11.634 1.00 92.19 89 ARG A C 1
ATOM 713 O O . ARG A 1 89 ? 2.063 0.058 -11.137 1.00 92.19 89 ARG A O 1
ATOM 720 N N . ASN A 1 90 ? 2.805 -1.557 -12.494 1.00 92.69 90 ASN A N 1
ATOM 721 C CA . ASN A 1 90 ? 3.816 -0.732 -13.151 1.00 92.69 90 ASN A CA 1
ATOM 722 C C . ASN A 1 90 ? 3.158 -0.081 -14.376 1.00 92.69 90 ASN A C 1
ATOM 724 O O . ASN A 1 90 ? 3.038 -0.707 -15.433 1.00 92.69 90 ASN A O 1
ATOM 728 N N . TYR A 1 91 ? 2.616 1.118 -14.187 1.00 90.31 91 TYR A N 1
ATOM 729 C CA . TYR A 1 91 ? 1.696 1.773 -15.109 1.00 90.31 91 TYR A CA 1
ATOM 730 C C . TYR A 1 91 ? 2.335 2.067 -16.463 1.00 90.31 91 TYR A C 1
ATOM 732 O O . TYR A 1 91 ? 1.750 1.773 -17.509 1.00 90.31 91 TYR A O 1
ATOM 740 N N . ASN A 1 92 ? 3.559 2.597 -16.446 1.00 91.31 92 ASN A N 1
ATOM 741 C CA . ASN A 1 92 ? 4.288 2.970 -17.653 1.00 91.31 92 ASN A CA 1
ATOM 742 C C . ASN A 1 92 ? 5.283 1.901 -18.138 1.00 91.31 92 ASN A C 1
ATOM 744 O O . ASN A 1 92 ? 5.892 2.071 -19.195 1.00 91.31 92 ASN A O 1
ATOM 748 N N . GLY A 1 93 ? 5.439 0.801 -17.393 1.00 90.38 93 GLY A N 1
ATOM 749 C CA . GLY A 1 93 ? 6.314 -0.310 -17.763 1.00 90.38 93 GLY A CA 1
ATOM 750 C C . GLY A 1 93 ? 7.800 0.024 -17.647 1.00 90.38 93 GLY A C 1
ATOM 751 O O . GLY A 1 93 ? 8.629 -0.622 -18.292 1.00 90.38 93 GLY A O 1
ATOM 752 N N . GLY A 1 94 ? 8.155 1.037 -16.853 1.00 91.06 94 GLY A N 1
ATOM 753 C CA . GLY A 1 94 ? 9.545 1.363 -16.560 1.00 91.06 94 GLY A CA 1
ATOM 754 C C . GLY A 1 94 ? 10.278 0.170 -15.945 1.00 91.06 94 GLY A C 1
ATOM 755 O O . GLY A 1 94 ? 9.682 -0.673 -15.275 1.00 91.06 94 GLY A O 1
ATOM 756 N N . VAL A 1 95 ? 11.582 0.063 -16.191 1.00 90.38 95 VAL A N 1
ATOM 757 C CA . VAL A 1 95 ? 12.377 -1.025 -15.609 1.00 90.38 95 VAL A CA 1
ATOM 758 C C . VAL A 1 95 ? 12.534 -0.781 -14.110 1.00 90.38 95 VAL A C 1
ATOM 760 O O . VAL A 1 95 ? 12.982 0.289 -13.712 1.00 90.38 95 VAL A O 1
ATOM 763 N N . LEU A 1 96 ? 12.185 -1.795 -13.318 1.00 90.25 96 LEU A N 1
ATOM 764 C CA . LEU A 1 96 ? 12.477 -1.895 -11.892 1.00 90.25 96 LEU A CA 1
ATOM 765 C C . LEU A 1 96 ? 13.511 -3.013 -11.707 1.00 90.25 96 LEU A C 1
ATOM 767 O O . LEU A 1 96 ? 13.267 -4.159 -12.098 1.00 90.25 96 LEU A O 1
ATOM 771 N N . ASN A 1 97 ? 14.676 -2.674 -11.172 1.00 90.94 97 ASN A N 1
ATOM 772 C CA . ASN A 1 97 ? 15.730 -3.605 -10.782 1.00 90.94 97 ASN A CA 1
ATOM 773 C C . ASN A 1 97 ? 15.486 -4.159 -9.373 1.00 90.94 97 ASN A C 1
ATOM 775 O O . ASN A 1 97 ? 15.801 -5.324 -9.111 1.00 90.94 97 ASN A O 1
ATOM 779 N N . ASP A 1 98 ? 14.886 -3.347 -8.503 1.00 90.94 98 ASP A N 1
ATOM 780 C CA . ASP A 1 98 ? 14.577 -3.679 -7.121 1.00 90.94 98 ASP A CA 1
ATOM 781 C C . ASP A 1 98 ? 13.072 -3.942 -6.916 1.00 90.94 98 ASP A C 1
ATOM 783 O O . ASP A 1 98 ? 12.218 -3.431 -7.649 1.00 90.94 98 ASP A O 1
ATOM 787 N N . PRO A 1 99 ? 12.694 -4.777 -5.930 1.00 91.56 99 PRO A N 1
ATOM 788 C CA . PRO A 1 99 ? 11.293 -4.952 -5.566 1.00 91.56 99 PRO A CA 1
ATOM 789 C C . PRO A 1 99 ? 10.665 -3.656 -5.036 1.00 91.56 99 PRO A C 1
ATOM 791 O O . PRO A 1 99 ? 11.298 -2.888 -4.317 1.00 91.56 99 PRO A O 1
ATOM 794 N N . VAL A 1 100 ? 9.371 -3.484 -5.297 1.00 91.56 100 VAL A N 1
ATOM 795 C CA . VAL A 1 100 ? 8.552 -2.428 -4.696 1.00 91.56 100 VAL A CA 1
ATOM 796 C C . VAL A 1 100 ? 8.245 -2.790 -3.242 1.00 91.56 100 VAL A C 1
ATOM 798 O O . VAL A 1 100 ? 7.754 -3.890 -2.965 1.00 91.56 100 VAL A O 1
ATOM 801 N N . SER A 1 101 ? 8.504 -1.868 -2.317 1.00 93.06 101 SER A N 1
ATOM 802 C CA . SER A 1 101 ? 8.149 -2.009 -0.903 1.00 93.06 101 SER A CA 1
ATOM 803 C C . SER A 1 101 ? 6.683 -1.640 -0.699 1.00 93.06 101 SER A C 1
ATOM 805 O O . SER A 1 101 ? 6.235 -0.581 -1.140 1.00 93.06 101 SER A O 1
ATOM 807 N N . VAL A 1 102 ? 5.937 -2.506 -0.012 1.00 94.81 102 VAL A N 1
ATOM 808 C CA . VAL A 1 102 ? 4.562 -2.238 0.429 1.00 94.81 102 VAL A CA 1
ATOM 809 C C . VAL A 1 102 ? 4.496 -2.419 1.932 1.00 94.81 102 VAL A C 1
ATOM 811 O O . VAL A 1 102 ? 4.687 -3.529 2.431 1.00 94.81 102 VAL A O 1
ATOM 814 N N . LYS A 1 103 ? 4.193 -1.347 2.657 1.00 94.75 103 LYS A N 1
ATOM 815 C CA . LYS A 1 103 ? 4.083 -1.348 4.116 1.00 94.75 103 LYS A CA 1
ATOM 816 C C . LYS A 1 103 ? 2.665 -1.009 4.539 1.00 94.75 103 LYS A C 1
ATOM 818 O O . LYS A 1 103 ? 2.067 -0.060 4.039 1.00 94.75 103 LYS A O 1
ATOM 823 N N . ILE A 1 104 ? 2.131 -1.793 5.467 1.00 96.00 104 ILE A N 1
ATOM 824 C CA . ILE A 1 104 ? 0.762 -1.665 5.966 1.00 96.00 104 ILE A CA 1
ATOM 825 C C . ILE A 1 104 ? 0.825 -1.267 7.430 1.00 96.00 104 ILE A C 1
ATOM 827 O O . ILE A 1 104 ? 1.466 -1.950 8.231 1.00 96.00 104 ILE A O 1
ATOM 831 N N . TYR A 1 105 ? 0.118 -0.202 7.786 1.00 95.25 105 TYR A N 1
ATOM 832 C CA . TYR A 1 105 ? 0.085 0.335 9.137 1.00 95.25 105 TYR A C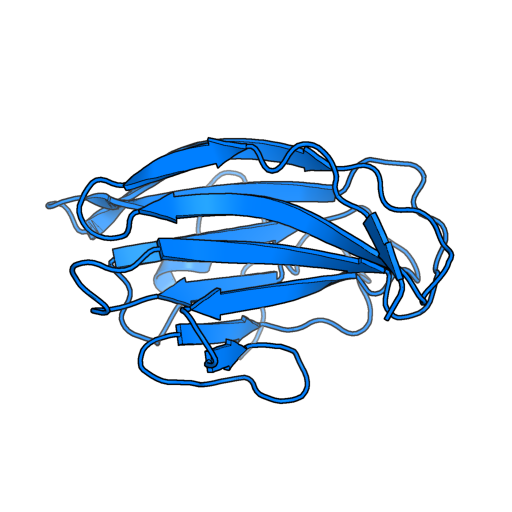A 1
ATOM 833 C C . TYR A 1 105 ? -1.348 0.503 9.612 1.00 95.25 105 TYR A C 1
ATOM 835 O O . TYR A 1 105 ? -2.206 0.929 8.840 1.00 95.25 105 TYR A O 1
ATOM 843 N N . ASN A 1 106 ? -1.591 0.258 10.897 1.00 93.81 106 ASN A N 1
ATOM 844 C CA . ASN A 1 106 ? -2.785 0.774 11.556 1.00 93.81 106 ASN A CA 1
ATOM 845 C C . ASN A 1 106 ? -2.456 1.946 12.476 1.00 93.81 106 ASN A C 1
ATOM 847 O O . ASN A 1 106 ? -1.315 2.116 12.912 1.00 93.81 106 ASN A O 1
ATOM 851 N N . LYS A 1 107 ? -3.480 2.728 12.805 1.00 88.31 107 LYS A N 1
ATOM 852 C CA . LYS A 1 107 ? -3.400 3.782 13.810 1.00 88.31 107 LYS A CA 1
ATOM 853 C C . LYS A 1 107 ? -3.663 3.195 15.195 1.00 88.31 107 LYS A C 1
ATOM 855 O O . LYS A 1 107 ? -4.703 2.598 15.455 1.00 88.31 107 LYS A O 1
ATOM 860 N N . THR A 1 108 ? -2.704 3.329 16.104 1.00 85.00 108 THR A N 1
ATOM 861 C CA . THR A 1 108 ? -2.860 2.883 17.496 1.00 85.00 108 THR A CA 1
ATOM 862 C C . THR A 1 108 ? -3.722 3.862 18.294 1.00 85.00 108 THR A C 1
ATOM 864 O O . THR A 1 108 ? -3.904 5.013 17.903 1.00 85.00 108 THR A O 1
ATOM 867 N N . ALA A 1 109 ? -4.166 3.455 19.488 1.00 84.44 109 ALA A N 1
ATOM 868 C CA . ALA A 1 109 ? -4.902 4.327 20.412 1.00 84.44 109 ALA A CA 1
ATOM 869 C C . ALA A 1 109 ? -4.139 5.613 20.802 1.00 84.44 109 ALA A C 1
ATOM 871 O O . ALA A 1 109 ? -4.748 6.596 21.209 1.00 84.44 109 ALA A O 1
ATOM 872 N N . THR A 1 110 ? -2.808 5.621 20.664 1.00 83.75 110 THR A N 1
ATOM 873 C CA . THR A 1 110 ? -1.970 6.811 20.900 1.00 83.75 110 THR A CA 1
ATOM 874 C C . THR A 1 110 ? -1.876 7.741 19.686 1.00 83.75 110 THR A C 1
ATOM 876 O O . THR A 1 110 ? -1.140 8.722 19.722 1.00 83.75 110 THR A O 1
ATOM 879 N N . GLY A 1 111 ? -2.570 7.419 18.591 1.00 79.50 111 GLY A N 1
ATOM 880 C CA . GLY A 1 111 ? -2.493 8.128 17.314 1.00 79.50 111 GLY A CA 1
ATOM 881 C C . GLY A 1 111 ? -1.251 7.797 16.483 1.00 79.50 111 GLY A C 1
ATOM 882 O O . GLY A 1 111 ? -1.203 8.173 15.316 1.00 79.50 111 GLY A O 1
ATOM 883 N N . LYS A 1 112 ? -0.278 7.072 17.053 1.00 83.62 112 LYS A N 1
ATOM 884 C CA . LYS A 1 112 ? 0.935 6.607 16.366 1.00 83.62 112 LYS A CA 1
ATOM 885 C C . LYS A 1 112 ? 0.633 5.419 15.462 1.00 83.62 112 LYS A C 1
ATOM 887 O O . LYS A 1 112 ? -0.228 4.614 15.836 1.00 83.62 112 LYS A O 1
ATOM 892 N N . PRO A 1 113 ? 1.336 5.250 14.339 1.00 87.31 113 PRO A N 1
ATOM 893 C CA . PRO A 1 113 ? 1.176 4.056 13.535 1.00 87.31 113 PRO A CA 1
ATOM 894 C C . PRO A 1 113 ? 1.754 2.845 14.257 1.00 87.31 113 PRO A C 1
ATOM 896 O O . PRO A 1 113 ? 2.563 2.944 15.184 1.00 87.31 113 PRO A O 1
ATOM 899 N N . LYS A 1 114 ? 1.400 1.677 13.757 1.00 91.38 114 LYS A N 1
ATOM 900 C CA . LYS A 1 114 ? 2.142 0.458 14.011 1.00 91.38 114 LYS A CA 1
ATOM 901 C C . LYS A 1 114 ? 2.235 -0.305 12.704 1.00 91.38 114 LYS A C 1
ATOM 903 O O . LYS A 1 114 ? 1.209 -0.609 12.098 1.00 91.38 114 LYS A O 1
ATOM 908 N N . LEU A 1 115 ? 3.461 -0.616 12.287 1.00 93.81 115 LEU A N 1
ATOM 909 C CA . LEU A 1 115 ? 3.694 -1.489 11.143 1.00 93.81 115 LEU A CA 1
ATOM 910 C C . LEU A 1 115 ? 3.091 -2.863 11.445 1.00 93.81 115 LEU A C 1
ATOM 912 O O . LEU A 1 115 ? 3.420 -3.500 12.448 1.00 93.81 115 LEU A O 1
ATOM 916 N N . LEU A 1 116 ? 2.193 -3.302 10.574 1.00 95.56 116 LEU A N 1
ATOM 917 C CA . LEU A 1 116 ? 1.543 -4.603 10.657 1.00 95.56 116 LEU A CA 1
ATOM 918 C C . LEU A 1 116 ? 2.266 -5.632 9.795 1.00 95.56 116 LEU A C 1
ATOM 920 O O . LEU A 1 116 ? 2.452 -6.775 10.212 1.00 95.56 116 LEU A O 1
ATOM 924 N N . LYS A 1 117 ? 2.661 -5.228 8.585 1.00 95.19 117 LYS A N 1
ATOM 925 C CA . LYS A 1 117 ? 3.273 -6.109 7.592 1.00 95.19 117 LYS A CA 1
ATOM 926 C C . LYS A 1 117 ? 4.026 -5.301 6.545 1.00 95.19 117 LYS A C 1
ATOM 928 O O . LYS A 1 117 ? 3.615 -4.198 6.190 1.00 95.19 117 LYS A O 1
ATOM 933 N N . GLU A 1 118 ? 5.091 -5.899 6.033 1.00 95.25 118 GLU A N 1
ATOM 934 C CA . GLU A 1 118 ? 5.856 -5.406 4.895 1.00 95.25 118 GLU A CA 1
ATOM 935 C C . GLU A 1 118 ? 5.973 -6.502 3.830 1.00 95.25 118 GLU A C 1
ATOM 937 O O . GLU A 1 118 ? 6.146 -7.683 4.155 1.00 95.25 118 GLU A O 1
ATOM 942 N N . TYR A 1 119 ? 5.882 -6.096 2.565 1.00 94.31 119 TYR A N 1
ATOM 943 C CA . TYR A 1 119 ? 6.106 -6.925 1.388 1.00 94.31 119 TYR A CA 1
ATOM 944 C C . TYR A 1 119 ? 7.180 -6.306 0.500 1.00 94.31 119 TYR A C 1
ATOM 946 O O . TYR A 1 119 ? 7.274 -5.088 0.383 1.00 94.31 119 TYR A O 1
ATOM 954 N N . ASN A 1 120 ? 7.917 -7.175 -0.190 1.00 93.12 120 ASN A N 1
ATOM 955 C CA . ASN A 1 120 ? 8.800 -6.815 -1.292 1.00 93.12 120 ASN A CA 1
ATOM 956 C C . ASN A 1 120 ? 8.258 -7.479 -2.560 1.00 93.12 120 ASN A C 1
ATOM 958 O O . ASN A 1 120 ? 8.351 -8.700 -2.714 1.00 93.12 120 ASN A O 1
ATOM 962 N N . VAL A 1 121 ? 7.642 -6.690 -3.437 1.00 92.19 121 VAL A N 1
ATOM 963 C CA . VAL A 1 121 ? 6.884 -7.179 -4.594 1.00 92.19 121 VAL A CA 1
ATOM 964 C C . VAL A 1 121 ? 7.674 -6.931 -5.873 1.00 92.19 121 VAL A C 1
ATOM 966 O O . VAL A 1 121 ? 7.986 -5.795 -6.217 1.00 92.19 121 VAL A O 1
ATOM 969 N N . LYS A 1 122 ? 7.983 -7.999 -6.613 1.00 91.56 122 LYS A N 1
ATOM 970 C CA . LYS A 1 122 ? 8.566 -7.877 -7.955 1.00 91.56 122 LYS A CA 1
ATOM 971 C C . LYS A 1 122 ? 7.453 -7.652 -8.972 1.00 91.56 122 LYS A C 1
ATOM 973 O O . LYS A 1 122 ? 6.589 -8.513 -9.127 1.00 91.56 122 LYS A O 1
ATOM 978 N N . LEU A 1 123 ? 7.496 -6.519 -9.667 1.00 90.56 123 LEU A N 1
ATOM 979 C CA . LEU A 1 123 ? 6.567 -6.195 -10.747 1.00 90.56 123 LEU A CA 1
ATOM 980 C C . LEU A 1 123 ? 7.234 -6.453 -12.099 1.00 90.56 123 LEU A C 1
ATOM 982 O O . LEU A 1 123 ? 8.412 -6.152 -12.279 1.00 90.56 123 LEU A O 1
ATOM 986 N N . HIS A 1 124 ? 6.487 -6.988 -13.067 1.00 86.75 124 HIS A N 1
ATOM 987 C CA . HIS A 1 124 ? 6.960 -6.994 -14.452 1.00 86.75 124 HIS A CA 1
ATOM 988 C C . HIS A 1 124 ? 6.770 -5.610 -15.088 1.00 86.75 124 HIS A C 1
ATOM 990 O O . HIS A 1 124 ? 5.935 -4.816 -14.660 1.00 86.75 124 HIS A O 1
ATOM 996 N N . ASN A 1 125 ? 7.514 -5.356 -16.160 1.00 87.81 125 ASN A N 1
ATOM 997 C CA . ASN A 1 125 ? 7.402 -4.164 -17.004 1.00 87.81 125 ASN A CA 1
ATOM 998 C C . ASN A 1 125 ? 6.235 -4.216 -18.011 1.00 87.81 125 ASN A C 1
ATOM 1000 O O . ASN A 1 125 ? 6.033 -3.281 -18.780 1.00 87.81 125 ASN A O 1
ATOM 1004 N N . ASP A 1 126 ? 5.469 -5.306 -18.039 1.00 87.81 126 ASP A N 1
ATOM 1005 C CA . ASP A 1 126 ? 4.271 -5.410 -18.868 1.00 87.81 126 ASP A CA 1
ATOM 1006 C C . ASP A 1 126 ? 3.095 -4.715 -18.174 1.00 87.81 126 ASP A C 1
ATOM 1008 O O . ASP A 1 126 ? 2.587 -5.166 -17.143 1.00 87.81 126 ASP A O 1
ATOM 1012 N N . THR A 1 127 ? 2.662 -3.608 -18.775 1.00 88.00 127 THR A N 1
ATOM 1013 C CA . THR A 1 127 ? 1.655 -2.695 -18.227 1.00 88.00 127 THR A CA 1
ATOM 1014 C C . THR A 1 127 ? 0.259 -3.307 -18.146 1.00 88.00 127 THR A C 1
ATOM 1016 O O . THR A 1 127 ? -0.633 -2.703 -17.553 1.00 88.00 127 THR A O 1
ATOM 1019 N N . ARG A 1 128 ? 0.020 -4.494 -18.713 1.00 85.88 128 ARG A N 1
ATOM 1020 C CA . ARG A 1 128 ? -1.291 -5.170 -18.672 1.00 85.88 128 ARG A CA 1
ATOM 1021 C C . ARG A 1 128 ? -1.582 -5.854 -17.338 1.00 85.88 128 ARG A C 1
ATOM 1023 O O . ARG A 1 128 ? -2.718 -6.257 -17.097 1.00 85.88 128 ARG A O 1
ATOM 1030 N N . TYR A 1 129 ? -0.572 -6.013 -16.488 1.00 87.44 129 TYR A N 1
ATOM 1031 C CA . TYR A 1 129 ? -0.698 -6.778 -15.258 1.00 87.44 129 TYR A CA 1
ATOM 1032 C C . TYR A 1 129 ? -1.059 -5.914 -14.054 1.00 87.44 129 TYR A C 1
ATOM 1034 O O . TYR A 1 129 ? -0.381 -4.934 -13.747 1.00 87.44 129 TYR A O 1
ATOM 1042 N N . LEU A 1 130 ? -2.086 -6.352 -13.325 1.00 90.62 130 LEU A N 1
ATOM 1043 C CA . LEU A 1 130 ? -2.433 -5.846 -12.003 1.00 90.62 130 LEU A CA 1
ATOM 1044 C C . LEU A 1 130 ? -2.130 -6.932 -10.959 1.00 90.62 130 LEU A C 1
ATOM 1046 O O . LEU A 1 130 ? -2.75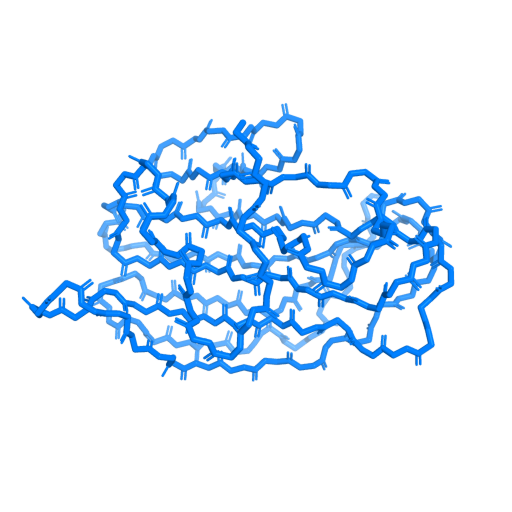2 -7.999 -10.951 1.00 90.62 130 LEU A O 1
ATOM 1050 N N . TYR A 1 131 ? -1.150 -6.667 -10.098 1.00 91.94 131 TYR A N 1
ATOM 1051 C CA . TYR A 1 131 ? -0.585 -7.630 -9.154 1.00 91.94 131 TYR A CA 1
ATOM 1052 C C . TYR A 1 131 ? -1.319 -7.573 -7.824 1.00 91.94 131 TYR A C 1
ATOM 1054 O O . TYR A 1 131 ? -1.224 -6.575 -7.116 1.00 91.94 131 TYR A O 1
ATOM 1062 N N . GLY A 1 132 ? -2.017 -8.650 -7.459 1.00 93.56 132 GLY A N 1
ATOM 1063 C CA . GLY A 1 132 ? -2.566 -8.800 -6.111 1.00 93.56 132 GLY A CA 1
ATOM 1064 C C . GLY A 1 132 ? -1.462 -8.970 -5.069 1.00 93.56 132 GLY A C 1
ATOM 1065 O O . GLY A 1 132 ? -0.631 -9.866 -5.212 1.00 93.56 132 GLY A O 1
ATOM 1066 N N . VAL A 1 133 ? -1.471 -8.129 -4.031 1.00 95.31 133 VAL A N 1
ATOM 1067 C CA . VAL A 1 133 ? -0.507 -8.180 -2.919 1.00 95.31 133 VAL A CA 1
ATOM 1068 C C . VAL A 1 133 ? -1.125 -8.888 -1.717 1.00 95.31 133 VAL A C 1
ATOM 1070 O O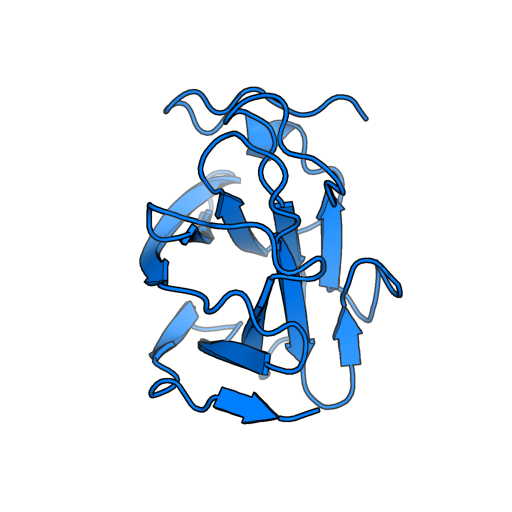 . VAL A 1 133 ? -0.656 -9.942 -1.292 1.00 95.31 133 VAL A O 1
ATOM 1073 N N . CYS A 1 134 ? -2.210 -8.336 -1.177 1.00 96.56 134 CYS A N 1
ATOM 1074 C CA . CYS A 1 134 ? -2.879 -8.877 0.002 1.00 96.56 134 CYS A CA 1
ATOM 1075 C C . CYS A 1 134 ? -4.331 -8.404 0.096 1.00 96.56 134 CYS A C 1
ATOM 1077 O O . CYS A 1 134 ? -4.735 -7.447 -0.570 1.00 96.56 134 CYS A O 1
ATOM 1079 N N . THR A 1 135 ? -5.091 -9.066 0.962 1.00 97.38 135 THR A N 1
ATOM 1080 C CA . THR A 1 135 ? -6.340 -8.548 1.520 1.00 97.38 135 THR A CA 1
ATOM 1081 C C . THR A 1 135 ? -6.166 -8.269 3.010 1.00 97.38 135 THR A C 1
ATOM 1083 O O . THR A 1 135 ? -5.407 -8.955 3.697 1.00 97.38 135 THR A O 1
ATOM 1086 N N . ILE A 1 136 ? -6.855 -7.247 3.511 1.00 97.94 136 ILE A N 1
ATOM 1087 C CA . ILE A 1 136 ? -6.764 -6.770 4.891 1.00 97.94 136 ILE A CA 1
ATOM 1088 C C . ILE A 1 136 ? -8.182 -6.640 5.443 1.00 97.94 136 ILE A C 1
ATOM 1090 O O . ILE A 1 136 ? -8.952 -5.803 4.976 1.00 97.94 136 ILE A O 1
ATOM 1094 N N . GLU A 1 137 ? -8.532 -7.448 6.440 1.00 97.06 137 GLU A N 1
ATOM 1095 C CA . GLU A 1 137 ? -9.787 -7.298 7.186 1.00 97.06 137 GLU A CA 1
ATOM 1096 C C . GLU A 1 137 ? -9.730 -6.032 8.041 1.00 97.06 137 GLU A C 1
ATOM 1098 O O . GLU A 1 137 ? -8.876 -5.923 8.921 1.00 97.06 137 GLU A O 1
ATOM 1103 N N . ILE A 1 138 ? -10.632 -5.080 7.809 1.00 94.50 138 ILE A N 1
ATOM 1104 C CA . ILE A 1 138 ? -10.502 -3.724 8.363 1.00 94.50 138 ILE A CA 1
ATOM 1105 C C . ILE A 1 138 ? -10.642 -3.696 9.888 1.00 94.50 138 ILE A C 1
ATOM 1107 O O . ILE A 1 138 ? -9.876 -3.009 10.557 1.00 94.50 138 ILE A O 1
ATOM 1111 N N . ASP A 1 139 ? -11.558 -4.481 10.455 1.00 93.50 139 ASP A N 1
ATOM 1112 C CA . ASP A 1 139 ? -11.819 -4.444 11.903 1.00 93.50 139 ASP A CA 1
ATOM 1113 C C . ASP A 1 139 ? -10.748 -5.154 12.733 1.00 93.50 139 ASP A C 1
ATOM 1115 O O . ASP A 1 139 ? -10.520 -4.817 13.894 1.00 93.50 139 ASP A O 1
ATOM 1119 N N . THR A 1 140 ? -10.116 -6.181 12.163 1.00 95.50 140 THR A N 1
ATOM 1120 C CA . THR A 1 140 ? -9.162 -7.031 12.893 1.00 95.50 140 THR A CA 1
ATOM 1121 C C . THR A 1 140 ? -7.719 -6.797 12.473 1.00 95.50 140 THR A C 1
ATOM 1123 O O . THR A 1 140 ? -6.804 -7.287 13.133 1.00 95.50 140 THR A O 1
ATOM 1126 N N . PHE A 1 141 ? -7.515 -6.078 11.368 1.00 95.44 141 PHE A N 1
ATOM 1127 C CA . PHE A 1 141 ? -6.241 -5.947 10.673 1.00 95.44 141 PHE A CA 1
ATOM 1128 C C . PHE A 1 141 ? -5.608 -7.296 10.305 1.00 95.44 141 PHE A C 1
ATOM 1130 O O . PHE A 1 141 ? -4.389 -7.404 10.174 1.00 95.44 141 PHE A O 1
ATOM 1137 N N . THR A 1 142 ? -6.426 -8.342 10.150 1.00 96.94 142 THR A N 1
ATOM 1138 C CA . THR A 1 142 ? -5.952 -9.652 9.696 1.00 96.94 142 THR A CA 1
ATOM 1139 C C . THR A 1 142 ? -5.580 -9.551 8.224 1.00 96.94 142 THR A C 1
ATOM 1141 O O . THR A 1 142 ? -6.412 -9.178 7.399 1.00 96.94 142 THR A O 1
ATOM 1144 N N . ILE A 1 143 ? -4.335 -9.896 7.897 1.00 97.19 143 ILE A N 1
ATOM 1145 C CA . ILE A 1 143 ? -3.795 -9.794 6.540 1.00 97.19 143 ILE A CA 1
ATOM 1146 C C . ILE A 1 143 ? -3.687 -11.193 5.940 1.00 97.19 143 ILE A C 1
ATOM 1148 O O . ILE A 1 143 ? -3.078 -12.081 6.539 1.00 97.19 143 ILE A O 1
ATOM 1152 N N . SER A 1 144 ? -4.264 -11.376 4.754 1.00 96.06 144 SER A N 1
ATOM 1153 C CA . SER A 1 144 ? -4.131 -12.596 3.960 1.00 96.06 144 SER A CA 1
ATOM 1154 C C . SER A 1 144 ? -3.360 -12.303 2.682 1.00 96.06 144 SER A C 1
ATOM 1156 O O . SER A 1 144 ? -3.715 -11.410 1.913 1.00 96.06 144 SER A O 1
ATOM 1158 N N . ASP A 1 145 ? -2.303 -13.071 2.441 1.00 93.62 145 ASP A N 1
ATOM 1159 C CA . ASP A 1 145 ? -1.496 -12.923 1.236 1.00 93.62 145 ASP A CA 1
ATOM 1160 C C . ASP A 1 145 ? -2.315 -13.349 0.012 1.00 93.62 145 ASP A C 1
ATOM 1162 O O . ASP A 1 145 ? -2.850 -14.463 -0.048 1.00 93.62 145 ASP A O 1
ATOM 1166 N N . LEU A 1 146 ? -2.374 -12.489 -1.004 1.00 89.12 146 LEU A N 1
ATOM 1167 C CA . LEU A 1 146 ? -2.847 -12.916 -2.310 1.00 89.12 146 LEU A CA 1
ATOM 1168 C C . LEU A 1 146 ? -1.691 -13.663 -2.959 1.00 89.12 146 LEU A C 1
ATOM 1170 O O . LEU A 1 146 ? -0.624 -13.096 -3.179 1.00 89.12 146 LEU A O 1
ATOM 1174 N N . LYS A 1 147 ? -1.877 -14.955 -3.245 1.00 65.19 147 LYS A N 1
ATOM 1175 C CA . LYS A 1 147 ? -0.885 -15.765 -3.964 1.00 65.19 147 LYS A CA 1
ATOM 1176 C C . LYS A 1 147 ? -0.745 -15.244 -5.392 1.00 65.19 147 LYS A C 1
ATOM 1178 O O . LYS A 1 147 ? -1.366 -15.810 -6.278 1.00 65.19 147 LYS A O 1
ATOM 1183 N N . SER A 1 148 ? -0.007 -14.147 -5.583 1.00 57.16 148 SER A N 1
ATOM 1184 C CA . SER A 1 148 ? 0.426 -13.560 -6.857 1.00 57.16 148 SER A CA 1
ATOM 1185 C C . SER A 1 148 ? -0.514 -13.877 -8.026 1.00 57.16 148 SER A C 1
ATOM 1187 O O . SER A 1 148 ? -0.104 -14.461 -9.028 1.00 57.16 148 SER A O 1
ATOM 1189 N N . ASN A 1 149 ? -1.801 -13.552 -7.875 1.00 47.56 149 ASN A N 1
ATOM 1190 C CA . ASN A 1 149 ? -2.773 -13.722 -8.943 1.00 47.56 149 ASN A CA 1
ATOM 1191 C C . ASN A 1 149 ? -2.588 -12.529 -9.869 1.00 47.56 149 ASN A C 1
ATOM 1193 O O . ASN A 1 149 ? -3.192 -11.471 -9.690 1.00 47.56 149 ASN A O 1
ATOM 1197 N N . ILE A 1 150 ? -1.678 -12.694 -10.822 1.00 52.41 150 ILE A N 1
ATOM 1198 C CA . ILE A 1 150 ? -1.516 -11.781 -11.941 1.00 52.41 150 ILE A CA 1
ATOM 1199 C C . ILE A 1 150 ? -2.854 -11.758 -12.687 1.00 52.41 150 ILE A C 1
ATOM 1201 O O . ILE A 1 150 ? -3.234 -12.742 -13.319 1.00 52.41 150 ILE A O 1
ATOM 1205 N N . THR A 1 151 ? -3.593 -10.655 -12.582 1.00 50.38 151 THR A N 1
ATOM 1206 C CA . THR A 1 151 ? -4.775 -10.435 -13.423 1.00 50.38 151 THR A CA 1
ATOM 1207 C C . THR A 1 151 ? -4.314 -9.687 -14.669 1.00 50.38 151 THR A C 1
ATOM 1209 O O . THR A 1 151 ? -3.725 -8.612 -14.549 1.00 50.38 151 THR A O 1
ATOM 1212 N N . VAL A 1 152 ? -4.543 -10.262 -15.852 1.00 49.12 152 VAL A N 1
ATOM 1213 C CA . VAL A 1 152 ? -4.437 -9.536 -17.127 1.00 49.12 152 VAL A CA 1
ATOM 1214 C C . VAL A 1 152 ? -5.731 -8.744 -17.280 1.00 49.12 152 VAL A C 1
ATOM 1216 O O . VAL A 1 152 ? -6.799 -9.357 -17.289 1.00 49.12 152 VAL A O 1
ATOM 1219 N N . LEU A 1 153 ? -5.629 -7.414 -17.310 1.00 50.19 153 LEU A N 1
ATOM 1220 C CA . LEU A 1 153 ? -6.765 -6.514 -17.540 1.00 50.19 153 LEU A CA 1
ATOM 1221 C C . LEU A 1 153 ? -7.228 -6.543 -19.002 1.00 50.19 153 LEU A C 1
ATOM 1223 O O . LEU A 1 153 ? -6.354 -6.645 -19.897 1.00 50.19 153 LEU A O 1
#

Sequence (153 aa):
PQPPPVSDDEYWMDMIKNPWDLTVVVNWETGSADVDLHGFIGDNHVSFSNKVSKGMYLNWDYTQHNDNTNPEILSVDGNHGKSLEIRLRNYNGGVLNDPVSVKIYNKTATGKPKLLKEYNVKLHNDTRYLYGVCTIEIDTFTISDLKSNITVL

Organism: Clostridium botulinum (NCBI:txid1491)